Protein AF-A0A376MT98-F1 (afdb_monomer)

Mean predicted aligned error: 2.51 Å

Structure (mmCIF, N/CA/C/O backbone):
data_AF-A0A376MT98-F1
#
_entry.id   AF-A0A376MT98-F1
#
loop_
_atom_site.group_PDB
_atom_site.id
_atom_site.type_symbol
_atom_site.label_atom_id
_atom_site.label_alt_id
_atom_site.label_comp_id
_atom_site.label_asym_id
_atom_site.label_entity_id
_atom_site.label_seq_id
_atom_site.pdbx_PDB_ins_code
_atom_site.Cartn_x
_atom_site.Cartn_y
_atom_site.Cartn_z
_atom_site.occupancy
_atom_site.B_iso_or_equiv
_atom_site.auth_seq_id
_atom_site.auth_comp_id
_atom_site.auth_asym_id
_atom_site.auth_atom_id
_atom_site.pdbx_PDB_model_num
ATOM 1 N N . MET A 1 1 ? 4.648 -13.905 -10.035 1.00 78.94 1 MET A N 1
ATOM 2 C CA . MET A 1 1 ? 4.500 -14.792 -8.855 1.00 78.94 1 MET A CA 1
ATOM 3 C C . MET A 1 1 ? 3.129 -14.520 -8.243 1.00 78.94 1 MET A C 1
ATOM 5 O O . MET A 1 1 ? 2.730 -13.365 -8.256 1.00 78.94 1 MET A O 1
ATOM 9 N N . ASN A 1 2 ? 2.383 -15.541 -7.812 1.00 93.25 2 ASN A N 1
ATOM 10 C CA . ASN A 1 2 ? 1.042 -15.388 -7.226 1.00 93.25 2 ASN A CA 1
ATOM 11 C C . ASN A 1 2 ? 1.188 -15.362 -5.686 1.00 93.25 2 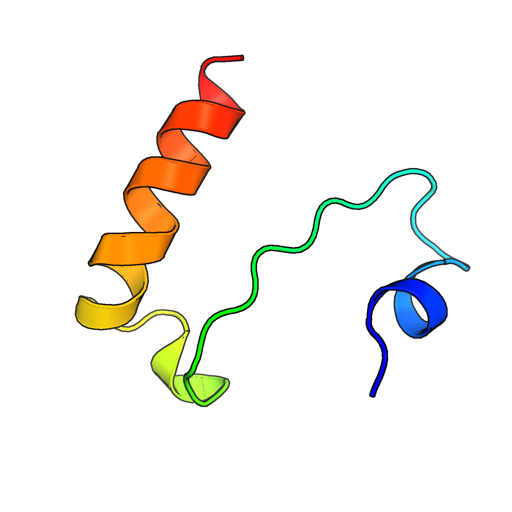ASN A C 1
ATOM 13 O O . ASN A 1 2 ? 1.579 -16.392 -5.130 1.00 93.25 2 ASN A O 1
ATOM 17 N N . PRO A 1 3 ? 0.985 -14.210 -5.012 1.00 95.44 3 PRO A N 1
ATOM 18 C CA . PRO A 1 3 ? 1.198 -14.096 -3.569 1.00 95.44 3 PRO A CA 1
ATOM 19 C C . PRO A 1 3 ? 0.285 -15.011 -2.748 1.00 95.44 3 PRO A C 1
ATOM 21 O O . PRO A 1 3 ? 0.723 -15.514 -1.721 1.00 95.44 3 PRO A O 1
ATOM 24 N N . GLU A 1 4 ? -0.929 -15.287 -3.229 1.00 96.44 4 GLU A N 1
ATOM 25 C CA . GLU A 1 4 ? -1.896 -16.177 -2.584 1.00 96.44 4 GLU A CA 1
ATOM 26 C C . GLU A 1 4 ? -1.299 -17.583 -2.388 1.00 96.44 4 GLU A C 1
ATOM 28 O O . GLU A 1 4 ? -1.385 -18.165 -1.312 1.00 96.44 4 GLU A O 1
ATOM 33 N N . ARG A 1 5 ? -0.618 -18.114 -3.411 1.00 96.56 5 ARG A N 1
ATOM 34 C CA . ARG A 1 5 ? 0.055 -19.424 -3.367 1.00 96.56 5 ARG A CA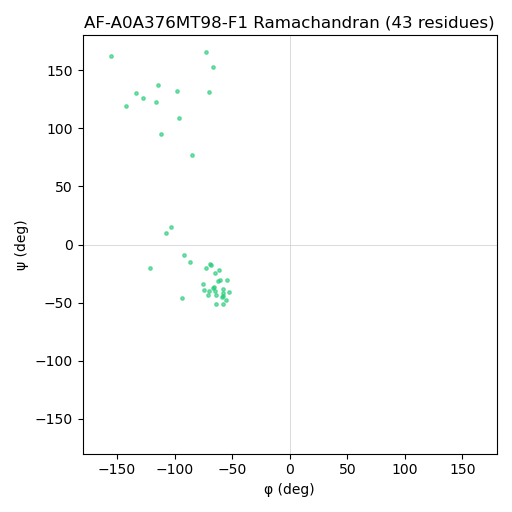 1
ATOM 35 C C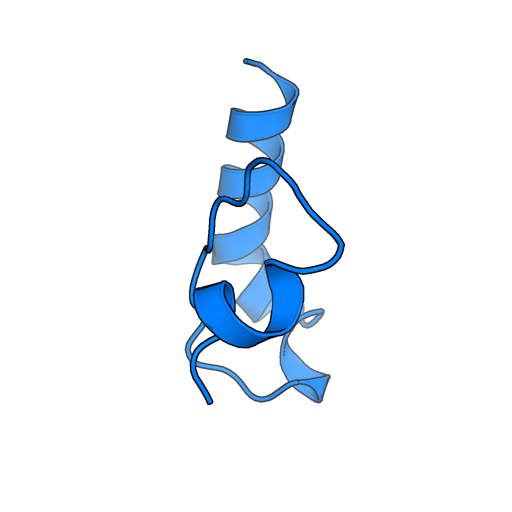 . ARG A 1 5 ? 1.348 -19.423 -2.568 1.00 96.56 5 ARG A C 1
ATOM 37 O O . ARG A 1 5 ? 1.706 -20.453 -2.013 1.00 96.56 5 ARG A O 1
ATOM 44 N N . VAL A 1 6 ? 2.092 -18.320 -2.597 1.00 97.56 6 VAL A N 1
ATOM 45 C CA . VAL A 1 6 ? 3.371 -18.238 -1.882 1.00 97.56 6 VAL A CA 1
ATOM 46 C C . VAL A 1 6 ? 3.120 -18.193 -0.385 1.00 97.56 6 VAL A C 1
ATOM 48 O O . VAL A 1 6 ? 3.794 -18.903 0.343 1.00 97.56 6 VAL A O 1
ATOM 51 N N . TRP A 1 7 ? 2.140 -17.409 0.065 1.00 97.50 7 TRP A N 1
ATOM 52 C CA . TRP A 1 7 ? 1.877 -17.199 1.487 1.00 97.50 7 TRP A CA 1
ATOM 53 C C . TRP A 1 7 ? 0.950 -18.235 2.132 1.00 97.50 7 TRP A C 1
ATOM 55 O O . TRP A 1 7 ? 0.934 -18.329 3.360 1.00 97.50 7 TRP A O 1
ATOM 65 N N . SER A 1 8 ? 0.224 -19.041 1.346 1.00 97.31 8 SER A N 1
ATOM 66 C CA . SER A 1 8 ? -0.741 -20.018 1.874 1.00 97.31 8 SER A CA 1
ATOM 67 C C . SER A 1 8 ? -0.202 -21.011 2.914 1.00 97.31 8 SER A C 1
ATOM 69 O O . SER A 1 8 ? -0.982 -21.393 3.784 1.00 97.31 8 SER A O 1
ATOM 71 N N . PRO A 1 9 ? 1.083 -21.431 2.918 1.00 97.94 9 PRO A N 1
ATOM 72 C CA . PRO A 1 9 ? 1.573 -22.330 3.962 1.00 97.94 9 PRO A CA 1
ATOM 73 C C . PRO A 1 9 ? 1.675 -21.678 5.349 1.00 97.94 9 PRO A C 1
ATOM 75 O O . PRO A 1 9 ? 1.808 -22.394 6.339 1.00 97.94 9 PRO A O 1
ATOM 78 N N . TRP A 1 10 ? 1.657 -20.343 5.431 1.00 98.25 10 TRP A N 1
ATOM 79 C CA . TRP A 1 10 ? 1.957 -19.594 6.658 1.00 98.25 10 TRP A CA 1
ATOM 80 C C . TRP A 1 10 ? 0.824 -18.686 7.134 1.00 98.25 10 TRP A C 1
ATOM 82 O O . TRP A 1 10 ? 0.821 -18.294 8.298 1.00 98.25 10 TRP A O 1
ATOM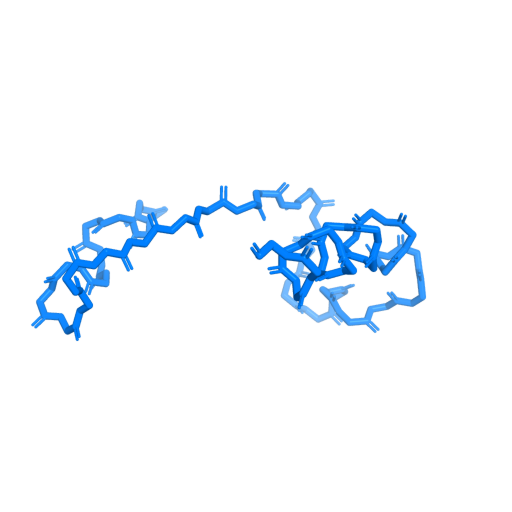 92 N N . ILE A 1 11 ? -0.120 -18.329 6.259 1.00 97.50 11 ILE A N 1
ATOM 93 C CA . ILE A 1 11 ? -1.203 -17.389 6.563 1.00 97.50 11 ILE A CA 1
ATOM 94 C C . ILE A 1 11 ? -2.546 -18.028 6.197 1.00 97.50 11 ILE A C 1
ATOM 96 O O . ILE A 1 11 ? -2.737 -18.458 5.061 1.00 97.50 11 ILE A O 1
ATOM 100 N N . ALA A 1 12 ? -3.474 -18.069 7.161 1.00 97.12 12 ALA A N 1
ATOM 101 C CA . ALA A 1 12 ? -4.805 -18.655 6.980 1.00 97.12 12 ALA A CA 1
ATOM 102 C C . ALA A 1 12 ? -5.743 -17.771 6.136 1.00 97.12 12 ALA A C 1
ATOM 104 O O . ALA A 1 12 ? -6.482 -18.285 5.301 1.00 97.12 12 ALA A O 1
ATOM 105 N N . GLU A 1 13 ? -5.691 -16.450 6.329 1.00 96.62 13 GLU A N 1
ATOM 106 C CA . GLU A 1 13 ? -6.525 -15.469 5.626 1.00 96.62 13 GLU A CA 1
ATOM 107 C C . GLU A 1 13 ? -5.657 -14.307 5.128 1.00 96.62 13 GLU A C 1
ATOM 109 O O . GLU A 1 13 ? -4.857 -13.759 5.887 1.00 96.62 13 GLU A O 1
ATOM 114 N N . LEU A 1 14 ? -5.786 -13.945 3.847 1.00 96.88 14 LEU A N 1
ATOM 115 C CA . LEU A 1 14 ? -4.932 -12.948 3.202 1.00 96.88 14 LEU A CA 1
ATOM 116 C C . LEU A 1 14 ? -5.720 -12.079 2.215 1.00 96.88 14 LEU A C 1
ATOM 118 O O . LEU A 1 14 ? -6.194 -12.574 1.19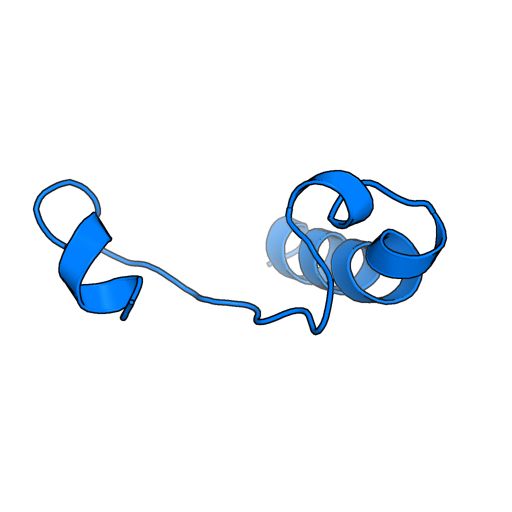3 1.00 96.88 14 LEU A O 1
ATOM 122 N N . ASP A 1 15 ? -5.746 -10.771 2.472 1.00 97.19 15 ASP A N 1
ATOM 123 C CA . ASP A 1 15 ? 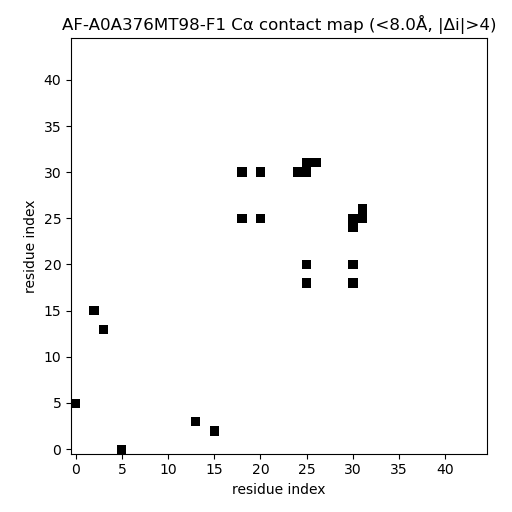-6.219 -9.754 1.529 1.00 97.19 15 ASP A CA 1
ATOM 124 C C . ASP A 1 15 ? -5.032 -9.110 0.795 1.00 97.19 15 ASP A C 1
ATOM 126 O O . ASP A 1 15 ? -4.051 -8.689 1.412 1.00 97.19 15 ASP A O 1
ATOM 130 N N . ILE A 1 16 ? -5.114 -9.001 -0.536 1.00 96.75 16 ILE A N 1
ATOM 131 C CA . ILE A 1 16 ? -4.027 -8.474 -1.378 1.00 96.75 16 ILE A CA 1
ATOM 132 C C . ILE A 1 16 ? -4.453 -7.182 -2.071 1.00 96.75 16 ILE A C 1
ATOM 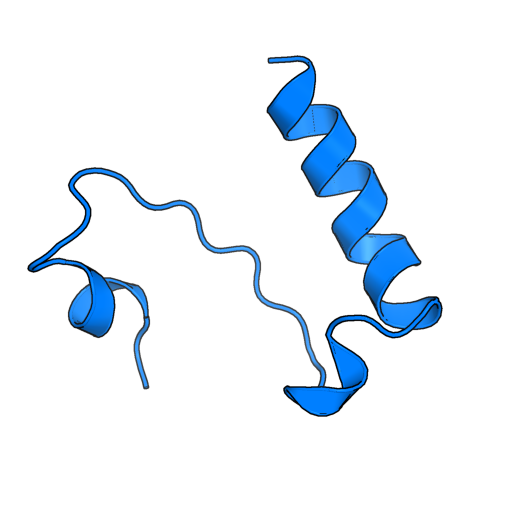134 O O . ILE A 1 16 ? -5.367 -7.169 -2.894 1.00 96.75 16 ILE A O 1
ATOM 138 N N . TYR A 1 17 ? -3.685 -6.117 -1.838 1.00 97.31 17 TYR A N 1
ATOM 139 C CA . TYR A 1 17 ? -3.873 -4.802 -2.453 1.00 97.31 17 TYR A CA 1
ATOM 140 C C . TYR A 1 17 ? -2.718 -4.499 -3.413 1.00 97.31 17 TYR A C 1
ATOM 142 O O . TYR A 1 17 ? -1.653 -4.037 -3.003 1.00 97.31 17 TYR A O 1
ATOM 150 N N . ARG A 1 18 ? -2.908 -4.784 -4.707 1.00 96.25 18 ARG A N 1
ATOM 151 C CA . ARG A 1 18 ? -1.857 -4.624 -5.729 1.00 96.25 18 ARG A CA 1
ATOM 152 C C . ARG A 1 18 ? -1.563 -3.145 -5.998 1.00 96.25 18 ARG A C 1
ATOM 154 O O . ARG A 1 18 ? -2.483 -2.373 -6.251 1.00 96.25 18 ARG A O 1
ATOM 161 N N . GLN A 1 19 ? -0.281 -2.789 -5.991 1.00 96.88 19 GLN A N 1
ATOM 162 C CA . GLN A 1 19 ? 0.220 -1.474 -6.391 1.00 96.88 19 GLN A CA 1
ATOM 163 C C . GLN A 1 19 ? 1.075 -1.627 -7.646 1.00 96.88 19 GLN A C 1
ATOM 165 O O . GLN A 1 19 ? 1.862 -2.568 -7.7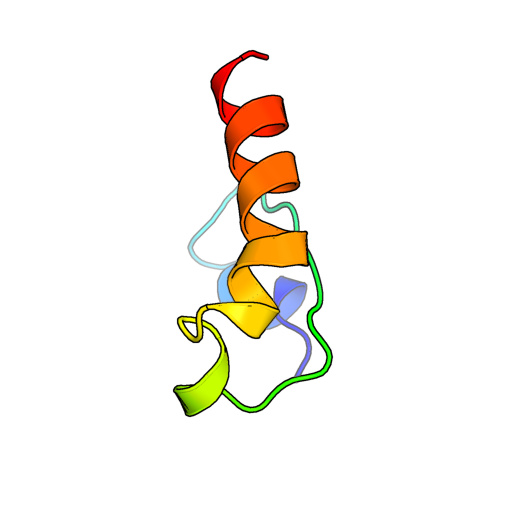48 1.00 96.88 19 GLN A O 1
ATOM 170 N N . ASP A 1 20 ? 0.907 -0.712 -8.595 1.00 96.19 20 ASP A N 1
ATOM 171 C CA . ASP A 1 20 ? 1.748 -0.635 -9.788 1.00 96.19 20 ASP A CA 1
ATOM 172 C C . ASP A 1 20 ? 3.010 0.180 -9.469 1.00 96.19 20 ASP A C 1
ATOM 174 O O . ASP A 1 20 ? 3.077 1.382 -9.725 1.00 96.19 20 ASP A O 1
ATOM 178 N N . CYS A 1 21 ? 3.956 -0.448 -8.767 1.00 96.31 21 CYS A N 1
ATOM 179 C CA . CYS A 1 21 ? 5.235 0.148 -8.385 1.00 96.31 21 CYS A CA 1
ATOM 180 C C . CYS A 1 21 ? 6.304 -0.934 -8.163 1.00 96.31 21 CYS A C 1
ATOM 182 O O . CYS A 1 21 ? 5.988 -2.111 -7.958 1.00 96.31 21 CYS A O 1
ATOM 184 N N . ALA A 1 22 ? 7.584 -0.549 -8.165 1.00 97.50 22 ALA A N 1
ATOM 185 C CA . ALA A 1 22 ? 8.641 -1.454 -7.729 1.00 97.50 22 ALA A C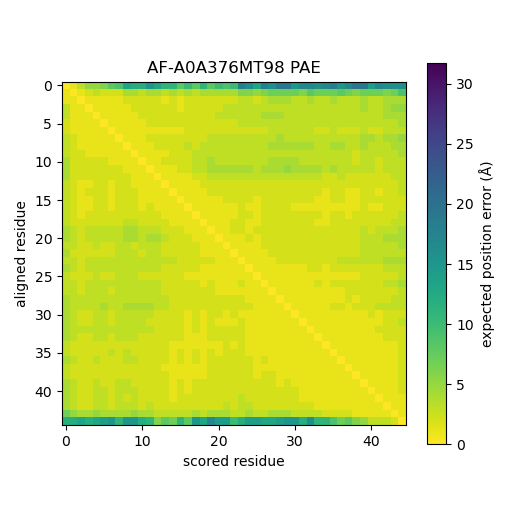A 1
ATOM 186 C C . ALA A 1 22 ? 8.617 -1.627 -6.200 1.00 97.50 22 ALA A C 1
ATOM 188 O O . ALA A 1 22 ? 8.009 -0.843 -5.470 1.00 97.50 22 ALA A O 1
ATOM 189 N N . HIS A 1 23 ? 9.325 -2.643 -5.696 1.00 96.25 23 HIS A N 1
ATOM 190 C CA . HIS A 1 23 ? 9.432 -2.877 -4.252 1.00 96.25 23 HIS A CA 1
ATOM 191 C C . HIS A 1 23 ? 10.007 -1.664 -3.509 1.00 96.25 23 HIS A C 1
ATOM 193 O O . HIS A 1 23 ? 9.498 -1.297 -2.458 1.00 96.25 23 HIS A O 1
ATOM 199 N N . VAL A 1 24 ? 11.030 -1.017 -4.072 1.00 97.12 24 VAL A N 1
ATOM 200 C CA . VAL A 1 24 ? 11.671 0.163 -3.465 1.00 97.12 24 VAL A CA 1
ATOM 201 C C . VAL A 1 24 ? 10.731 1.368 -3.370 1.00 97.12 24 VAL A C 1
ATOM 203 O O . VAL A 1 24 ? 10.884 2.194 -2.476 1.00 97.12 24 VAL A O 1
ATOM 206 N N . ASP A 1 25 ? 9.717 1.427 -4.233 1.00 98.06 25 ASP A N 1
ATOM 207 C CA . ASP A 1 25 ? 8.764 2.534 -4.301 1.00 98.06 25 ASP A CA 1
ATOM 208 C C . ASP A 1 25 ? 7.521 2.301 -3.437 1.00 98.06 25 ASP A C 1
ATOM 210 O O . ASP A 1 25 ? 6.732 3.229 -3.252 1.00 98.06 25 ASP A O 1
ATOM 214 N N . ILE A 1 26 ? 7.333 1.094 -2.883 1.00 98.06 26 ILE A N 1
ATOM 215 C CA . ILE A 1 26 ? 6.119 0.727 -2.132 1.00 98.06 26 ILE A CA 1
ATOM 216 C C . ILE A 1 26 ? 5.915 1.592 -0.881 1.00 98.06 26 ILE A C 1
ATOM 218 O O . ILE A 1 26 ? 4.792 1.729 -0.405 1.00 98.06 26 ILE A O 1
ATOM 222 N N . ILE A 1 27 ? 6.993 2.199 -0.371 1.00 97.75 27 ILE A N 1
ATOM 223 C CA . ILE A 1 27 ? 6.972 3.125 0.767 1.00 97.75 27 ILE A CA 1
ATOM 224 C C . ILE A 1 27 ? 7.193 4.591 0.374 1.00 97.75 27 ILE A C 1
ATOM 226 O O . ILE A 1 27 ? 7.400 5.444 1.236 1.00 97.75 27 ILE A O 1
ATOM 230 N N . SER A 1 28 ? 7.174 4.899 -0.922 1.00 98.25 28 SER A N 1
ATOM 231 C CA . SER A 1 28 ? 7.267 6.279 -1.389 1.00 98.25 28 SER A CA 1
ATOM 232 C C . SER A 1 28 ? 6.019 7.079 -0.983 1.00 98.25 28 SER A C 1
ATOM 234 O O . SER A 1 28 ? 4.928 6.507 -0.877 1.00 98.25 28 SER A O 1
ATOM 236 N N . PRO A 1 29 ? 6.128 8.411 -0.817 1.00 98.31 29 PRO A N 1
ATOM 237 C CA . PRO A 1 29 ? 4.962 9.251 -0.553 1.00 98.31 29 PRO A CA 1
ATOM 238 C C . PRO A 1 29 ? 3.838 9.059 -1.584 1.00 98.31 29 PRO A C 1
ATOM 240 O O . PRO A 1 29 ? 2.681 8.927 -1.200 1.00 98.31 29 PRO A O 1
ATOM 243 N N . GLY A 1 30 ? 4.181 8.941 -2.874 1.00 97.44 30 GLY A N 1
ATOM 244 C CA . GLY A 1 30 ? 3.203 8.725 -3.946 1.00 97.44 30 GLY A CA 1
ATOM 245 C C . GLY A 1 30 ? 2.482 7.375 -3.861 1.00 97.44 30 GLY A C 1
ATOM 246 O O . GLY A 1 30 ? 1.282 7.299 -4.113 1.00 97.44 30 GLY A O 1
ATOM 247 N N . ALA A 1 31 ? 3.164 6.301 -3.445 1.00 98.06 31 ALA A N 1
ATOM 248 C CA . ALA A 1 31 ? 2.501 5.019 -3.192 1.00 98.06 31 ALA A CA 1
ATOM 249 C C . ALA A 1 31 ? 1.534 5.110 -1.996 1.00 98.06 31 ALA A C 1
ATOM 251 O O . ALA A 1 31 ? 0.432 4.551 -2.028 1.00 98.06 31 ALA A O 1
ATOM 252 N N . PHE A 1 32 ? 1.906 5.869 -0.962 1.00 98.25 32 PHE A N 1
ATOM 253 C CA . PHE A 1 32 ? 1.074 6.074 0.223 1.00 98.25 32 PHE A CA 1
ATOM 254 C C . PHE A 1 32 ? -0.198 6.893 -0.022 1.00 98.25 32 PHE A C 1
ATOM 256 O O . PHE A 1 32 ? -1.141 6.752 0.756 1.00 98.25 32 PHE A O 1
ATOM 263 N N . GLU A 1 33 ? -0.303 7.646 -1.118 1.00 98.19 33 GLU A N 1
ATOM 264 C CA . GLU A 1 33 ? -1.576 8.260 -1.529 1.00 98.19 33 GLU A CA 1
ATOM 265 C C . GLU A 1 33 ? -2.663 7.206 -1.804 1.00 98.19 33 GLU A C 1
ATOM 267 O O . GLU A 1 33 ? -3.842 7.450 -1.550 1.00 98.19 33 GLU A O 1
ATOM 272 N N . LYS A 1 34 ? -2.272 6.004 -2.258 1.00 98.19 34 LYS A N 1
ATOM 273 C CA . LYS A 1 34 ? -3.175 4.856 -2.456 1.00 98.19 34 LYS A CA 1
ATOM 274 C C . LYS A 1 34 ? -3.222 3.938 -1.235 1.00 98.19 34 LYS A C 1
ATOM 276 O O . LYS A 1 34 ? -4.303 3.537 -0.808 1.00 98.19 34 LYS A O 1
ATOM 281 N N . ILE A 1 35 ? -2.062 3.604 -0.665 1.00 98.50 35 ILE A N 1
ATOM 282 C CA . ILE A 1 35 ? -1.954 2.645 0.449 1.00 98.50 35 ILE A CA 1
ATOM 283 C C . ILE A 1 35 ? -2.539 3.222 1.749 1.00 98.50 35 ILE A C 1
ATOM 285 O O . ILE A 1 35 ? -3.219 2.514 2.489 1.00 98.50 35 ILE A O 1
ATOM 289 N N . GLY A 1 36 ? -2.315 4.507 2.033 1.00 98.50 36 GLY A N 1
ATOM 290 C CA . GLY A 1 36 ? -2.723 5.155 3.283 1.00 98.50 36 GLY A CA 1
ATOM 291 C C . GLY A 1 36 ? -4.231 5.084 3.556 1.00 98.50 36 GLY A C 1
ATOM 292 O O . GLY A 1 36 ? -4.622 4.624 4.633 1.00 98.50 36 GLY A O 1
ATOM 293 N N . PRO A 1 37 ? -5.100 5.476 2.603 1.00 98.56 37 PRO A N 1
ATOM 294 C CA . PRO A 1 37 ? -6.547 5.335 2.755 1.00 98.56 37 PRO A CA 1
ATOM 295 C C . PRO A 1 37 ? -7.005 3.891 3.000 1.00 98.56 37 PRO A C 1
ATOM 297 O O . PRO A 1 37 ? -7.895 3.678 3.822 1.00 98.56 37 PRO A O 1
ATOM 300 N N . ILE A 1 38 ? -6.373 2.905 2.346 1.00 98.38 38 ILE A N 1
ATOM 301 C CA . ILE A 1 38 ? -6.670 1.477 2.545 1.00 98.38 38 ILE A CA 1
ATOM 302 C C . ILE A 1 38 ? -6.334 1.069 3.980 1.00 98.38 38 ILE A C 1
ATOM 304 O O . ILE A 1 38 ? -7.195 0.537 4.672 1.00 98.38 38 ILE A O 1
ATOM 308 N N . ILE A 1 39 ? -5.126 1.384 4.461 1.00 98.44 39 ILE A N 1
ATOM 309 C CA . ILE A 1 39 ? -4.720 1.097 5.846 1.00 98.44 39 ILE A CA 1
ATOM 310 C C . ILE A 1 39 ? -5.711 1.719 6.834 1.00 98.44 39 ILE A C 1
ATOM 312 O O . ILE A 1 39 ? -6.177 1.038 7.743 1.00 98.44 39 ILE A O 1
ATOM 316 N N . ARG A 1 40 ? -6.075 2.996 6.648 1.00 98.62 40 ARG A N 1
ATOM 317 C CA . ARG A 1 40 ? -7.047 3.673 7.516 1.00 98.62 40 ARG A CA 1
ATOM 318 C C . ARG A 1 40 ? -8.396 2.953 7.527 1.00 98.62 40 ARG A C 1
ATOM 320 O O . ARG A 1 40 ? -8.974 2.810 8.598 1.00 98.62 40 ARG A O 1
ATOM 327 N N . ALA A 1 41 ? -8.918 2.546 6.372 1.00 98.25 41 ALA A N 1
ATOM 328 C CA . ALA A 1 41 ? -10.189 1.829 6.301 1.00 98.25 41 ALA A CA 1
ATOM 329 C C . ALA A 1 41 ? -10.105 0.467 7.007 1.00 98.25 41 ALA A C 1
ATOM 331 O O . ALA A 1 41 ? -10.988 0.135 7.790 1.00 98.25 41 ALA A O 1
ATOM 332 N N . THR A 1 42 ? -9.014 -0.274 6.797 1.00 97.81 42 THR A N 1
ATOM 333 C CA . THR A 1 42 ? -8.786 -1.585 7.418 1.00 97.81 42 THR A CA 1
ATOM 334 C C . THR A 1 42 ? -8.635 -1.496 8.936 1.00 97.81 42 THR A C 1
ATOM 336 O O . THR A 1 42 ? -9.178 -2.334 9.644 1.00 97.81 42 THR A O 1
ATOM 339 N N . LEU A 1 43 ? -7.936 -0.480 9.453 1.00 97.88 43 LEU A N 1
ATOM 340 C CA . LEU A 1 43 ? -7.734 -0.294 10.897 1.00 97.88 43 LEU A CA 1
ATOM 341 C C . LEU A 1 43 ? -8.987 0.180 11.647 1.00 97.88 43 LEU A C 1
ATOM 343 O O . LEU A 1 43 ? -9.039 0.053 12.865 1.00 97.88 43 LEU A O 1
ATOM 347 N N . ASN A 1 44 ? -9.963 0.758 10.945 1.00 97.38 44 ASN A N 1
ATOM 348 C CA . ASN A 1 44 ? -11.214 1.252 11.533 1.00 97.38 44 ASN A CA 1
ATOM 349 C C . ASN A 1 44 ? -12.404 0.313 11.274 1.00 97.38 44 ASN A C 1
ATOM 351 O O . ASN A 1 44 ? -13.553 0.740 11.401 1.00 97.38 44 ASN A O 1
ATOM 355 N N . ARG A 1 45 ? -12.132 -0.924 10.855 1.00 84.69 45 ARG A N 1
ATOM 356 C CA . ARG A 1 45 ? -13.128 -1.980 10.672 1.00 84.69 45 ARG A CA 1
ATOM 357 C C . ARG A 1 45 ? -13.353 -2.735 11.977 1.00 84.69 45 ARG A C 1
ATOM 359 O O . ARG A 1 45 ? -14.524 -3.100 12.212 1.00 84.69 45 ARG A O 1
#

InterPro domains:
  IPR029058 Alpha/Beta hydrolase fold [G3DSA:3.40.50.1820] (1-45)

Sequence (45 aa):
MNPERVWSPWIAELDIYRQDCAHVDIISPGAFEKIGPIIRATLNR

Radius of gyration: 12.37 Å; Cα contacts (8 Å, |Δi|>4): 11; chains: 1; bounding box: 25×32×21 Å

pLDDT: mean 96.73, std 3.42, range [78.94, 98.62]

Solvent-accessible surface area (backbone atoms only — not comparable to full-atom values): 3119 Å² total; per-residue (Å²): 135,63,65,71,72,67,45,51,91,82,45,97,79,86,89,84,84,89,69,102,63,57,80,88,43,62,78,33,73,76,41,37,71,61,50,46,61,52,52,56,53,64,77,72,107

Secondary structure (DSSP, 8-state):
--HHHHHTTT-SS------SS-GGGTTSHHHHHHHHHHHHHHHT-

Organism: Escherichia coli (NCBI:txid562)

Foldseek 3Di:
DDVCVVCVVPDPDDDDDDDPDDPVCCPPPVVCVVVVVVVVVVVVD